Protein AF-A0AAF0U789-F1 (afdb_monomer)

Radius of gyration: 19.82 Å; Cα contacts (8 Å, |Δi|>4): 107; chains: 1; bounding box: 33×50×52 Å

Foldseek 3Di:
DPDPPPPDDQAEDWDACPPPCQLVVQVVCVVVPHDYYDEDDVQDDPDNHTHHPVSNVQVVADDPPCSDPCVNVPHDDPDPDPDDDDPPDDPVSVVVVVVVD

Mean predicted aligned error: 11.49 Å

Structure (mmCIF, N/CA/C/O backbone):
data_AF-A0AAF0U789-F1
#
_entry.id   AF-A0AAF0U789-F1
#
loop_
_atom_site.group_PDB
_atom_site.id
_atom_site.type_symbol
_atom_site.label_atom_id
_atom_site.label_alt_id
_atom_site.label_comp_id
_atom_site.label_asym_id
_atom_site.label_entity_id
_atom_site.label_seq_id
_atom_site.pdbx_PDB_ins_code
_atom_site.Cartn_x
_atom_site.Cartn_y
_atom_site.Cartn_z
_atom_site.occupancy
_atom_site.B_iso_or_equiv
_atom_site.auth_seq_id
_atom_site.auth_comp_id
_atom_site.auth_asym_id
_atom_site.auth_atom_id
_atom_site.pdbx_PDB_model_num
ATOM 1 N N . M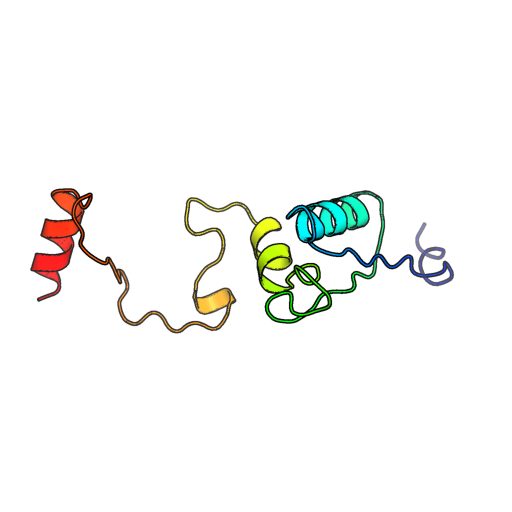ET A 1 1 ? -20.659 -26.018 -12.151 1.00 44.06 1 MET A N 1
ATOM 2 C CA . MET A 1 1 ? -19.981 -25.336 -13.274 1.00 44.06 1 MET A CA 1
ATOM 3 C C . MET A 1 1 ? -18.669 -24.799 -12.718 1.00 44.06 1 MET A C 1
ATOM 5 O O . MET A 1 1 ? -18.627 -23.662 -12.287 1.00 44.06 1 MET A O 1
ATOM 9 N N . GLU A 1 2 ? -17.658 -25.658 -12.557 1.00 50.97 2 GLU A N 1
ATOM 10 C CA . GLU A 1 2 ? -16.527 -25.364 -11.654 1.00 50.97 2 GLU A CA 1
ATOM 11 C C . GLU A 1 2 ? -15.236 -26.084 -12.090 1.00 50.97 2 GLU A C 1
ATOM 13 O O . GLU A 1 2 ? -14.584 -26.745 -11.294 1.00 50.97 2 GLU A O 1
ATOM 18 N N . VAL A 1 3 ? -14.894 -26.041 -13.388 1.00 51.72 3 VAL A N 1
ATOM 19 C CA . VAL A 1 3 ? -13.713 -26.777 -13.907 1.00 51.72 3 VAL A CA 1
ATOM 20 C C . VAL A 1 3 ? -12.847 -25.977 -14.904 1.00 51.72 3 VAL A C 1
ATOM 22 O O . VAL A 1 3 ? -11.901 -26.517 -15.458 1.00 51.72 3 VAL A O 1
ATOM 25 N N . THR A 1 4 ? -13.072 -24.679 -15.145 1.00 55.16 4 THR A N 1
ATOM 26 C CA . THR A 1 4 ? -12.322 -23.944 -16.201 1.00 55.16 4 THR A CA 1
ATOM 27 C C . THR A 1 4 ? -11.389 -22.823 -15.734 1.00 55.16 4 THR A C 1
ATOM 29 O O . THR A 1 4 ? -10.666 -22.270 -16.556 1.00 55.16 4 THR A O 1
ATOM 32 N N . THR A 1 5 ? -11.307 -22.500 -14.440 1.00 57.16 5 THR A N 1
ATOM 33 C CA . THR A 1 5 ? -10.456 -21.383 -13.964 1.00 57.16 5 THR A CA 1
ATOM 34 C C . THR A 1 5 ? -9.012 -21.771 -13.620 1.00 57.16 5 THR A C 1
ATOM 36 O O . THR A 1 5 ? -8.206 -20.883 -13.339 1.00 57.16 5 THR A O 1
ATOM 39 N N . GLN A 1 6 ? -8.658 -23.063 -13.650 1.00 57.75 6 GLN A N 1
ATOM 40 C CA . GLN A 1 6 ? -7.308 -23.552 -13.313 1.00 57.75 6 GLN A CA 1
ATOM 41 C C . GLN A 1 6 ? -6.355 -23.683 -14.518 1.00 57.75 6 GLN A C 1
ATOM 43 O O . GLN A 1 6 ? -5.173 -23.933 -14.319 1.00 57.75 6 GLN A O 1
ATOM 48 N N . LEU A 1 7 ? -6.844 -23.505 -15.753 1.00 63.75 7 LEU A N 1
ATOM 49 C CA . LEU A 1 7 ? -6.059 -23.674 -16.992 1.00 63.75 7 LEU A CA 1
ATOM 50 C C . LEU A 1 7 ? -5.831 -22.369 -17.775 1.00 63.75 7 LEU A C 1
ATOM 52 O O . LEU A 1 7 ? -5.148 -22.384 -18.797 1.00 63.75 7 LEU A O 1
ATOM 56 N N . LEU A 1 8 ? -6.397 -21.246 -17.326 1.00 69.88 8 LEU A N 1
ATOM 57 C CA . LEU A 1 8 ? -6.186 -19.943 -17.961 1.00 69.88 8 LEU A CA 1
ATOM 58 C C . LEU A 1 8 ? -4.893 -19.293 -17.440 1.00 69.88 8 LEU A C 1
ATOM 60 O O . LEU A 1 8 ? -4.596 -19.419 -16.248 1.00 69.88 8 LEU A O 1
ATOM 64 N N . PRO A 1 9 ? -4.135 -18.582 -18.296 1.00 79.38 9 PRO A N 1
ATOM 65 C CA . PRO A 1 9 ? -2.955 -17.847 -17.860 1.00 79.38 9 PRO A CA 1
ATOM 66 C C . PRO A 1 9 ? -3.335 -16.817 -16.792 1.00 79.38 9 PRO A C 1
ATOM 68 O O . PRO A 1 9 ? -4.355 -16.131 -16.896 1.00 79.38 9 PRO A O 1
ATOM 71 N N . ILE A 1 10 ? -2.509 -16.721 -15.752 1.00 84.94 10 ILE A N 1
ATOM 72 C CA . ILE A 1 10 ? -2.680 -15.726 -14.695 1.00 84.94 10 ILE A CA 1
ATOM 73 C C . ILE A 1 10 ? -2.306 -14.366 -15.280 1.00 84.94 10 ILE A C 1
ATOM 75 O O . ILE A 1 10 ? -1.175 -14.161 -15.714 1.00 84.94 10 ILE A O 1
ATOM 79 N N . LEU A 1 11 ? -3.261 -13.439 -15.289 1.00 88.50 11 LEU A N 1
ATOM 80 C CA . LEU A 1 11 ? -2.981 -12.046 -15.605 1.00 88.50 11 LEU A CA 1
ATOM 81 C C . LEU A 1 11 ? -2.329 -11.385 -14.385 1.00 88.50 11 LEU A C 1
ATOM 83 O O . LEU A 1 11 ? -2.891 -11.441 -13.284 1.00 88.50 11 LEU A O 1
ATOM 87 N N . ALA A 1 12 ? -1.167 -10.770 -14.612 1.00 90.38 12 ALA A N 1
ATOM 88 C CA . ALA A 1 12 ? -0.412 -10.001 -13.631 1.00 90.38 12 ALA A CA 1
ATOM 89 C C . ALA A 1 12 ? -0.322 -8.528 -14.051 1.00 90.38 12 ALA A C 1
ATOM 91 O O . ALA A 1 12 ? -0.291 -8.225 -15.247 1.00 90.38 12 ALA A O 1
ATOM 92 N N . VAL A 1 13 ? -0.280 -7.619 -13.077 1.00 91.44 13 VAL A N 1
ATOM 93 C CA . VAL A 1 13 ? -0.074 -6.181 -13.312 1.00 91.44 13 VAL A CA 1
ATOM 94 C C . VAL A 1 13 ? 1.053 -5.638 -12.446 1.00 91.44 13 VAL A C 1
ATOM 96 O O . VAL A 1 13 ? 1.219 -6.047 -11.298 1.00 91.44 13 VAL A O 1
ATOM 99 N N . HIS A 1 14 ? 1.778 -4.674 -13.009 1.00 93.50 14 HIS A N 1
ATOM 100 C CA . HIS A 1 14 ? 2.876 -3.953 -12.376 1.00 93.50 14 HIS A CA 1
ATOM 101 C C . HIS A 1 14 ? 2.733 -2.468 -12.709 1.00 93.50 14 HIS A C 1
ATOM 103 O O . HIS A 1 14 ? 2.699 -2.097 -13.885 1.00 93.50 14 HIS A O 1
ATOM 109 N N . PHE A 1 15 ? 2.640 -1.617 -11.688 1.00 93.06 15 PHE A N 1
ATOM 110 C CA . PHE A 1 15 ? 2.474 -0.173 -11.859 1.00 93.06 15 PHE A CA 1
ATOM 111 C C . PHE A 1 15 ? 3.547 0.608 -11.097 1.00 93.06 15 PHE A C 1
ATOM 113 O O . PHE A 1 15 ? 3.810 0.353 -9.922 1.00 93.06 15 PHE A O 1
ATOM 120 N N . HIS A 1 16 ? 4.119 1.608 -11.771 1.00 94.69 16 HIS A N 1
ATOM 121 C CA . HIS A 1 16 ? 5.004 2.603 -11.165 1.00 94.69 16 HIS A CA 1
ATOM 122 C C . HIS A 1 16 ? 4.211 3.778 -10.584 1.00 94.69 16 HIS A C 1
ATOM 124 O O . HIS A 1 16 ? 3.110 4.091 -11.046 1.00 94.69 16 HIS A O 1
ATOM 130 N N . ASN A 1 17 ? 4.784 4.441 -9.579 1.00 92.56 17 ASN A N 1
ATOM 131 C CA . ASN A 1 17 ? 4.092 5.444 -8.773 1.00 92.56 17 ASN A CA 1
ATOM 132 C C . ASN A 1 17 ? 4.403 6.904 -9.144 1.00 92.56 17 ASN A C 1
ATOM 134 O O . ASN A 1 17 ? 4.224 7.798 -8.323 1.00 92.56 17 ASN A O 1
ATOM 138 N N . ASP A 1 18 ? 4.842 7.177 -10.376 1.00 92.38 18 ASP A N 1
ATOM 139 C CA . ASP A 1 18 ? 5.232 8.521 -10.845 1.00 92.38 18 ASP A CA 1
ATOM 140 C C . ASP A 1 18 ? 4.182 9.615 -10.588 1.00 92.38 18 ASP A C 1
ATOM 142 O O . ASP A 1 18 ? 4.527 10.761 -10.312 1.00 92.38 18 ASP A O 1
ATOM 146 N N . LEU A 1 19 ? 2.899 9.256 -10.672 1.00 91.06 19 LEU A N 1
ATOM 147 C CA . LEU A 1 19 ? 1.766 10.163 -10.458 1.00 91.06 19 LEU A CA 1
ATOM 148 C C . LEU A 1 19 ? 1.027 9.910 -9.135 1.00 91.06 19 LEU A C 1
ATOM 150 O O . LEU A 1 19 ? -0.055 10.455 -8.934 1.00 91.06 19 LEU A O 1
ATOM 154 N N . GLY A 1 20 ? 1.560 9.059 -8.252 1.00 89.56 20 GLY A N 1
ATOM 155 C CA . GLY A 1 20 ? 0.871 8.665 -7.017 1.00 89.56 20 GLY A CA 1
ATOM 156 C C . GLY A 1 20 ? -0.339 7.745 -7.243 1.00 89.56 20 GLY A C 1
ATOM 157 O O . GLY A 1 20 ? -1.241 7.704 -6.412 1.00 89.56 20 GLY A O 1
ATOM 158 N N . LEU A 1 21 ? -0.408 7.056 -8.390 1.00 91.81 21 LEU A N 1
ATOM 159 C CA . LEU A 1 21 ? -1.564 6.248 -8.809 1.00 91.81 21 LEU A CA 1
ATOM 160 C C . LEU A 1 21 ? -1.293 4.737 -8.837 1.00 91.81 21 LEU A C 1
ATOM 162 O O . LEU A 1 21 ? -2.177 3.982 -9.242 1.00 91.81 21 LEU A O 1
ATOM 166 N N . ALA A 1 22 ? -0.106 4.272 -8.435 1.00 90.62 22 ALA A N 1
ATOM 167 C CA . ALA A 1 22 ? 0.257 2.859 -8.572 1.00 90.62 22 ALA A CA 1
ATOM 168 C C . ALA A 1 22 ? -0.718 1.944 -7.821 1.00 90.62 22 ALA A C 1
ATOM 170 O O . ALA A 1 22 ? -1.287 1.031 -8.414 1.00 90.62 22 ALA A O 1
ATOM 171 N N . THR A 1 23 ? -0.988 2.251 -6.552 1.00 89.25 23 THR A N 1
ATOM 172 C CA . THR A 1 23 ? -1.894 1.478 -5.694 1.00 89.25 23 THR A CA 1
ATOM 173 C C . THR A 1 23 ? -3.329 1.469 -6.240 1.00 89.25 23 THR A C 1
ATOM 175 O O . THR A 1 23 ? -3.971 0.422 -6.316 1.00 89.25 23 THR A O 1
ATOM 178 N N . ALA A 1 24 ? -3.829 2.614 -6.718 1.00 89.31 24 ALA A N 1
ATOM 179 C CA . ALA A 1 24 ? -5.164 2.709 -7.313 1.00 89.31 24 ALA A CA 1
ATOM 180 C C . ALA A 1 24 ? -5.292 1.891 -8.611 1.00 89.31 24 ALA A C 1
ATOM 182 O O . ALA A 1 24 ? -6.296 1.207 -8.815 1.00 89.31 24 ALA A O 1
ATOM 183 N N . ASN A 1 25 ? -4.269 1.924 -9.468 1.00 92.06 25 ASN A N 1
ATOM 184 C CA . ASN A 1 25 ? -4.243 1.157 -10.712 1.00 92.06 25 ASN A CA 1
ATOM 185 C C . ASN A 1 25 ? -4.150 -0.352 -10.447 1.00 92.06 25 ASN A C 1
ATOM 187 O O . ASN A 1 25 ? -4.839 -1.130 -11.108 1.00 92.06 25 ASN A O 1
ATOM 191 N N . THR A 1 26 ? -3.366 -0.766 -9.447 1.00 91.50 26 THR A N 1
ATOM 192 C CA . THR A 1 26 ? -3.289 -2.162 -8.995 1.00 91.50 26 THR A CA 1
ATOM 193 C C . THR A 1 26 ? -4.660 -2.675 -8.551 1.00 91.50 26 THR A C 1
ATOM 195 O O . THR A 1 26 ? -5.113 -3.719 -9.027 1.00 91.50 26 THR A O 1
ATOM 198 N N . LEU A 1 27 ? -5.376 -1.907 -7.722 1.00 89.50 27 LEU A N 1
ATOM 199 C CA . LEU A 1 27 ? -6.735 -2.245 -7.287 1.00 89.50 27 LEU A CA 1
ATOM 200 C C . LEU A 1 27 ? -7.730 -2.281 -8.449 1.00 89.50 27 LEU A C 1
ATOM 202 O O . LEU A 1 27 ? -8.553 -3.193 -8.522 1.00 89.50 27 LEU A O 1
ATOM 206 N N . ALA A 1 28 ? -7.646 -1.330 -9.382 1.00 90.75 28 ALA A N 1
ATOM 207 C CA . ALA A 1 28 ? -8.475 -1.337 -10.584 1.00 90.75 28 ALA A CA 1
ATOM 208 C C . ALA A 1 28 ? -8.236 -2.603 -11.424 1.00 90.7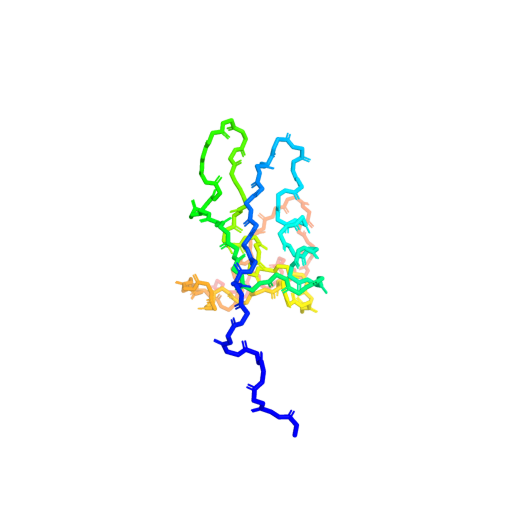5 28 ALA A C 1
ATOM 210 O O . ALA A 1 28 ? -9.198 -3.208 -11.893 1.00 90.75 28 ALA A O 1
ATOM 211 N N . GLY A 1 29 ? -6.977 -3.043 -11.540 1.00 89.56 29 GLY A N 1
ATOM 212 C CA . GLY A 1 29 ? -6.597 -4.316 -12.150 1.00 89.56 29 GLY A CA 1
ATOM 213 C C . GLY A 1 29 ? -7.285 -5.507 -11.482 1.00 89.56 29 GLY A C 1
ATOM 214 O O . GLY A 1 29 ? -7.916 -6.323 -12.156 1.00 89.56 29 GLY A O 1
ATOM 215 N N . ILE A 1 30 ? -7.224 -5.593 -10.151 1.00 89.56 30 ILE A N 1
ATOM 216 C CA . ILE A 1 30 ? -7.898 -6.658 -9.390 1.00 89.56 30 ILE A CA 1
ATOM 217 C C . ILE A 1 30 ? -9.410 -6.647 -9.663 1.00 89.56 30 ILE A C 1
ATOM 219 O O . ILE A 1 30 ? -9.993 -7.696 -9.939 1.00 89.56 30 ILE A O 1
ATOM 223 N N . CYS A 1 31 ? -10.042 -5.469 -9.660 1.00 89.12 31 CYS A N 1
ATOM 224 C CA . CYS A 1 31 ? -11.476 -5.316 -9.927 1.00 89.12 31 CYS A CA 1
ATOM 225 C C . CYS A 1 31 ? -11.902 -5.825 -11.315 1.00 89.12 31 CYS A C 1
ATOM 227 O O . CYS A 1 31 ? -13.046 -6.248 -11.473 1.00 89.12 31 CYS A O 1
ATOM 229 N N . VAL A 1 32 ? -11.008 -5.806 -12.310 1.00 91.44 32 VAL A N 1
ATOM 230 C CA . VAL A 1 32 ? -11.279 -6.317 -13.669 1.00 91.44 32 VAL A CA 1
ATOM 231 C C . VAL A 1 32 ? -10.824 -7.768 -13.880 1.00 91.44 32 VAL A C 1
ATOM 233 O O . VAL A 1 32 ? -10.930 -8.285 -14.990 1.00 91.44 32 VAL A O 1
ATOM 236 N N . GLY A 1 33 ? -10.362 -8.451 -12.826 1.00 88.50 33 GLY A N 1
ATOM 237 C CA . GLY A 1 33 ? -10.060 -9.886 -12.847 1.00 88.50 33 GLY A CA 1
ATOM 238 C C . GLY A 1 33 ? -8.575 -10.250 -12.896 1.00 88.50 33 GLY A C 1
ATOM 239 O O . GLY A 1 33 ? -8.246 -11.412 -13.143 1.00 88.50 33 GLY A O 1
ATOM 240 N N . VAL A 1 34 ? -7.670 -9.300 -12.646 1.00 91.25 34 VAL A N 1
ATOM 241 C CA . VAL A 1 34 ? -6.248 -9.595 -12.405 1.00 91.25 34 VAL A CA 1
ATOM 242 C C . VAL A 1 34 ? -6.110 -10.401 -11.114 1.00 91.25 34 VAL A C 1
ATOM 244 O O . VAL A 1 34 ? -6.737 -10.089 -10.102 1.00 91.25 34 VAL A O 1
ATOM 247 N N . ARG A 1 35 ? -5.280 -11.448 -11.141 1.00 89.56 35 ARG A N 1
ATOM 248 C CA . ARG A 1 35 ? -5.121 -12.385 -10.012 1.00 89.56 35 ARG A CA 1
ATOM 249 C C . ARG A 1 35 ? -3.727 -12.374 -9.393 1.00 89.56 35 ARG A C 1
ATOM 251 O O . ARG A 1 35 ? -3.537 -13.004 -8.357 1.00 89.56 35 ARG A O 1
ATOM 258 N N . GLN A 1 36 ? -2.784 -11.662 -10.002 1.00 90.50 36 GLN A N 1
ATOM 259 C CA . GLN A 1 36 ? -1.446 -11.433 -9.472 1.00 90.50 36 GLN A CA 1
ATOM 260 C C . GLN A 1 36 ? -1.100 -9.947 -9.572 1.00 90.50 36 GLN A C 1
ATOM 262 O O . GLN A 1 36 ? -1.380 -9.301 -10.579 1.00 90.50 36 GLN A O 1
ATOM 267 N N . VAL A 1 37 ? -0.493 -9.405 -8.523 1.00 91.75 37 VAL A N 1
ATOM 268 C CA . VAL A 1 37 ? -0.062 -8.009 -8.473 1.00 91.75 37 VAL A CA 1
ATOM 269 C C . VAL A 1 37 ? 1.385 -7.954 -8.022 1.00 91.75 37 VAL A C 1
ATOM 271 O O . VAL A 1 37 ? 1.748 -8.608 -7.044 1.00 91.75 37 VAL A O 1
ATOM 274 N N . ASP A 1 38 ? 2.193 -7.182 -8.735 1.00 91.50 38 ASP A N 1
ATOM 275 C CA . ASP A 1 38 ? 3.587 -6.967 -8.381 1.00 91.50 38 ASP A CA 1
ATOM 276 C C . ASP A 1 38 ? 3.681 -5.692 -7.534 1.00 91.50 38 ASP A C 1
ATOM 278 O O . ASP A 1 38 ? 3.303 -4.595 -7.955 1.00 91.50 38 ASP A O 1
ATOM 282 N N . VAL A 1 39 ? 4.141 -5.861 -6.297 1.00 91.38 39 VAL A N 1
ATOM 283 C CA . VAL A 1 39 ? 4.251 -4.812 -5.275 1.00 91.38 39 VAL A CA 1
ATOM 284 C C . VAL A 1 39 ? 5.602 -4.916 -4.581 1.00 91.38 39 VAL A C 1
ATOM 286 O O . VAL A 1 39 ? 6.245 -5.968 -4.599 1.00 91.38 39 VAL A O 1
ATOM 289 N N . THR A 1 40 ? 6.037 -3.835 -3.938 1.00 89.75 40 THR A N 1
ATOM 290 C CA . THR A 1 40 ? 7.279 -3.817 -3.156 1.00 89.75 40 THR A CA 1
ATOM 291 C C . THR A 1 40 ? 7.030 -3.348 -1.727 1.00 89.75 40 THR A C 1
ATOM 293 O O . THR A 1 40 ? 6.099 -2.586 -1.452 1.00 89.75 40 THR A O 1
ATOM 296 N N . ILE A 1 41 ? 7.872 -3.816 -0.800 1.00 87.62 41 ILE A N 1
ATOM 297 C CA . ILE A 1 41 ? 7.851 -3.376 0.602 1.00 87.62 41 ILE A CA 1
ATOM 298 C C . ILE A 1 41 ? 8.174 -1.880 0.636 1.00 87.62 41 ILE A C 1
ATOM 300 O O . ILE A 1 41 ? 9.160 -1.448 0.033 1.00 87.62 41 ILE A O 1
ATOM 304 N N . ASN A 1 42 ? 7.345 -1.093 1.318 1.00 84.94 42 ASN A N 1
ATOM 305 C CA . ASN A 1 42 ? 7.392 0.371 1.353 1.00 84.94 42 ASN A CA 1
ATOM 306 C C . ASN A 1 42 ? 7.325 1.051 -0.032 1.00 84.94 42 ASN A C 1
ATOM 308 O O . ASN A 1 42 ? 7.720 2.209 -0.163 1.00 84.94 42 ASN A O 1
ATOM 312 N N . GLY A 1 43 ? 6.888 0.347 -1.084 1.00 85.38 43 GLY A N 1
ATOM 313 C CA . GLY A 1 43 ? 6.806 0.900 -2.440 1.00 85.38 43 GLY A CA 1
ATOM 314 C C . GLY A 1 43 ? 8.160 1.221 -3.089 1.00 85.38 43 GLY A C 1
ATOM 315 O O . GLY A 1 43 ? 8.200 1.962 -4.070 1.00 85.38 43 GLY A O 1
ATOM 316 N N . ILE A 1 44 ? 9.282 0.680 -2.591 1.00 89.88 44 ILE A N 1
ATOM 317 C CA . ILE A 1 44 ? 10.613 0.954 -3.161 1.00 89.88 44 ILE A CA 1
ATOM 318 C C . ILE A 1 44 ? 10.722 0.504 -4.627 1.00 89.88 44 ILE A C 1
ATOM 320 O O . ILE A 1 44 ? 10.143 -0.507 -5.033 1.00 89.88 44 ILE A O 1
ATOM 324 N N . GLY A 1 45 ? 11.492 1.234 -5.431 1.00 88.44 45 GLY A N 1
ATOM 325 C CA . GLY A 1 45 ? 11.697 0.924 -6.843 1.00 88.44 45 GLY A CA 1
ATOM 326 C C . GLY A 1 45 ? 12.268 2.103 -7.622 1.00 88.44 45 GLY A C 1
ATOM 327 O O . GLY A 1 45 ? 12.707 3.091 -7.040 1.00 88.44 45 GLY A O 1
ATOM 328 N N . GLU A 1 46 ? 12.242 1.997 -8.948 1.00 80.62 46 GLU A N 1
AT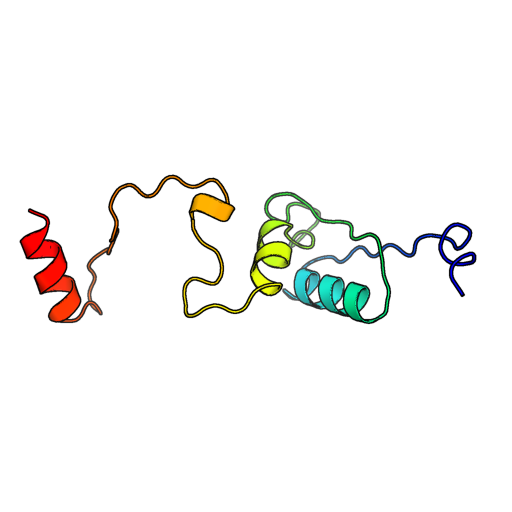OM 329 C CA . GLU A 1 46 ? 12.687 3.067 -9.843 1.00 80.62 46 GLU A CA 1
ATOM 330 C C . GLU A 1 46 ? 11.845 4.347 -9.682 1.00 80.62 46 GLU A C 1
ATOM 332 O O . GLU A 1 46 ? 10.615 4.294 -9.599 1.00 80.62 46 GLU A O 1
ATOM 337 N N . ARG A 1 47 ? 12.510 5.511 -9.718 1.00 91.69 47 ARG A N 1
ATOM 338 C CA . ARG A 1 47 ? 11.908 6.858 -9.608 1.00 91.69 47 ARG A CA 1
ATOM 339 C C . ARG A 1 47 ? 11.061 7.037 -8.338 1.00 91.69 47 ARG A C 1
ATOM 341 O O . ARG A 1 47 ? 11.596 6.964 -7.239 1.00 91.69 47 ARG A O 1
ATOM 348 N N . ALA A 1 48 ? 9.763 7.314 -8.487 1.00 83.88 48 ALA A N 1
ATOM 349 C CA . ALA A 1 48 ? 8.816 7.483 -7.385 1.00 83.88 48 ALA A CA 1
ATOM 350 C C . ALA A 1 48 ? 8.381 6.147 -6.749 1.00 83.88 48 ALA A C 1
ATOM 352 O O . ALA A 1 48 ? 7.557 6.148 -5.838 1.00 83.88 48 ALA A O 1
ATOM 353 N N . GLY A 1 49 ? 8.923 5.019 -7.226 1.00 90.50 49 GLY A N 1
ATOM 354 C CA . GLY A 1 49 ? 8.677 3.693 -6.677 1.00 90.50 49 GLY A CA 1
ATOM 355 C C . GLY A 1 49 ? 7.609 2.893 -7.425 1.00 90.50 49 GLY A C 1
ATOM 356 O O . GLY A 1 49 ? 7.209 3.224 -8.547 1.00 90.50 49 GLY A O 1
ATOM 357 N N . ASN A 1 50 ? 7.166 1.813 -6.790 1.00 90.50 50 ASN A N 1
ATOM 358 C CA . ASN A 1 50 ? 6.108 0.915 -7.258 1.00 90.50 50 ASN A CA 1
ATOM 359 C C . ASN A 1 50 ? 4.873 1.025 -6.348 1.00 90.50 50 ASN A C 1
ATOM 361 O O . ASN A 1 50 ? 4.869 1.785 -5.380 1.00 90.50 50 ASN A O 1
ATOM 365 N N . ALA A 1 51 ? 3.825 0.253 -6.639 1.00 82.06 51 ALA A N 1
ATOM 366 C CA . ALA A 1 51 ? 2.713 0.075 -5.708 1.00 82.06 51 ALA A CA 1
ATOM 367 C C . ALA A 1 51 ? 3.219 -0.482 -4.361 1.00 82.06 51 ALA A C 1
ATOM 369 O O . ALA A 1 51 ? 3.897 -1.515 -4.318 1.00 82.06 51 ALA A O 1
ATOM 370 N N . SER A 1 52 ? 2.893 0.214 -3.268 1.00 80.38 52 SER A N 1
ATOM 371 C CA . SER A 1 52 ? 3.225 -0.215 -1.906 1.00 80.38 52 SER A CA 1
ATOM 372 C C . SER A 1 52 ? 2.288 -1.339 -1.471 1.00 80.38 52 SER A C 1
ATOM 374 O O . SER A 1 52 ? 1.065 -1.233 -1.589 1.00 80.38 52 SER A O 1
ATOM 376 N N . LEU A 1 53 ? 2.872 -2.415 -0.938 1.00 74.50 53 LEU A N 1
ATOM 377 C CA . LEU A 1 53 ? 2.119 -3.528 -0.354 1.00 74.50 53 LEU A CA 1
ATOM 378 C C . LEU A 1 53 ? 1.235 -3.054 0.814 1.00 74.50 53 LEU A C 1
ATOM 380 O O . LEU A 1 53 ? 0.103 -3.506 0.978 1.00 74.50 53 LEU A O 1
ATOM 384 N N . GLU A 1 54 ? 1.764 -2.140 1.621 1.00 72.88 54 GLU A N 1
ATOM 385 C CA . GLU A 1 54 ? 1.117 -1.586 2.805 1.00 72.88 54 GLU A CA 1
ATOM 386 C C . GLU A 1 54 ? -0.099 -0.730 2.422 1.00 72.88 54 GLU A C 1
ATOM 388 O O . GLU A 1 54 ? -1.181 -0.898 2.985 1.00 72.88 54 GLU A O 1
ATOM 393 N N . GLU A 1 55 ? 0.044 0.136 1.415 1.00 65.00 55 GLU A N 1
ATOM 394 C CA . GLU A 1 55 ? -1.054 0.964 0.907 1.00 65.00 55 GLU A CA 1
ATOM 395 C C . GLU A 1 55 ? -2.157 0.133 0.231 1.00 65.00 55 GLU A C 1
ATOM 397 O O . GLU A 1 55 ? -3.345 0.401 0.437 1.00 65.00 55 GLU A O 1
ATOM 402 N N . ASP A 1 56 ? -1.788 -0.896 -0.542 1.00 63.47 56 ASP A N 1
ATOM 403 C CA . ASP A 1 56 ? -2.746 -1.800 -1.196 1.00 63.47 56 ASP A CA 1
ATOM 404 C C . ASP A 1 56 ? -3.564 -2.603 -0.168 1.00 63.47 56 ASP A C 1
ATOM 406 O O . ASP A 1 56 ? -4.769 -2.804 -0.339 1.00 63.47 56 ASP A O 1
ATOM 410 N N . GLY A 1 57 ? -2.937 -3.013 0.942 1.00 60.44 57 GLY A N 1
ATOM 411 C CA . GLY A 1 57 ? -3.610 -3.667 2.066 1.00 60.44 57 GLY A CA 1
ATOM 412 C C . GLY A 1 57 ? -4.594 -2.750 2.798 1.00 60.44 57 GLY A C 1
ATOM 413 O O . GLY A 1 57 ? -5.704 -3.174 3.126 1.00 60.44 57 GLY A O 1
ATOM 414 N N . ILE A 1 58 ? -4.223 -1.482 3.006 1.00 63.81 58 ILE A N 1
ATOM 415 C CA . ILE A 1 58 ? -5.051 -0.491 3.713 1.00 63.81 58 ILE A CA 1
ATOM 416 C C . ILE A 1 58 ? -6.312 -0.134 2.915 1.00 63.81 58 ILE A C 1
ATOM 418 O O . ILE A 1 58 ? -7.401 -0.052 3.482 1.00 63.81 58 ILE A O 1
ATOM 422 N N . LEU A 1 59 ? -6.209 0.040 1.595 1.00 63.00 59 LEU A N 1
ATOM 423 C CA . LEU A 1 59 ? -7.346 0.450 0.759 1.00 63.00 59 LEU A CA 1
ATOM 424 C C . LEU A 1 59 ? -8.446 -0.621 0.612 1.00 63.00 59 LEU A C 1
ATOM 426 O O . LEU A 1 59 ? -9.558 -0.302 0.177 1.00 63.00 59 LEU A O 1
ATOM 430 N N . LYS A 1 60 ? -8.175 -1.875 0.992 1.00 64.94 60 LYS A N 1
ATOM 431 C CA . LYS A 1 60 ? -9.122 -2.998 0.894 1.00 64.94 60 LYS A CA 1
ATOM 432 C C . LYS A 1 60 ? -10.178 -3.037 2.016 1.00 64.94 60 LYS A C 1
ATOM 434 O O . LYS A 1 60 ? -11.169 -3.746 1.847 1.00 64.94 60 LYS A O 1
ATOM 439 N N . ASN A 1 61 ? -10.041 -2.281 3.117 1.00 60.50 61 ASN A N 1
ATOM 440 C CA . ASN A 1 61 ? -10.997 -2.288 4.243 1.00 60.50 61 ASN A CA 1
ATOM 441 C C . ASN A 1 61 ? -11.340 -0.866 4.753 1.00 60.50 61 ASN A C 1
ATOM 443 O O . ASN A 1 61 ? -10.472 -0.009 4.861 1.00 60.50 61 ASN A O 1
ATOM 447 N N . LYS A 1 62 ? -12.623 -0.586 5.043 1.00 50.59 62 LYS A N 1
ATOM 448 C CA . LYS A 1 62 ? -13.171 0.773 5.273 1.00 50.59 62 LYS A CA 1
ATOM 449 C C . LYS A 1 62 ? -13.818 0.960 6.659 1.00 50.59 62 LYS A C 1
ATOM 451 O O . LYS A 1 62 ? -14.999 1.290 6.743 1.00 50.59 62 LYS A O 1
ATOM 456 N N . GLY A 1 63 ? -13.063 0.776 7.744 1.00 49.28 63 GLY A N 1
ATOM 457 C CA . GLY A 1 63 ? -13.487 1.137 9.110 1.00 49.28 63 GLY A CA 1
ATOM 458 C C . GLY A 1 63 ? -12.916 2.491 9.560 1.00 49.28 63 GLY A C 1
ATOM 459 O O . GLY A 1 63 ? -11.715 2.683 9.503 1.00 49.28 63 GLY A O 1
ATOM 460 N N . THR A 1 64 ? -13.776 3.435 9.956 1.00 47.16 64 THR A N 1
ATOM 461 C CA . THR A 1 64 ? -13.538 4.782 10.551 1.00 47.16 64 THR A CA 1
ATOM 462 C C . THR A 1 64 ? -12.098 5.181 10.921 1.00 47.16 64 THR A C 1
ATOM 464 O O . THR A 1 64 ? -11.590 4.589 11.857 1.00 47.16 64 THR A O 1
ATOM 467 N N . TYR A 1 65 ? -11.543 6.246 10.295 1.00 52.78 65 TYR A N 1
ATOM 468 C CA . TYR A 1 65 ? -10.272 7.010 10.519 1.00 52.78 65 TYR A CA 1
ATOM 469 C C . TYR A 1 65 ? -8.964 6.259 10.900 1.00 52.78 65 TYR A C 1
ATOM 471 O O . TYR A 1 65 ? -7.883 6.808 10.707 1.00 52.78 65 TYR A O 1
ATOM 479 N N . GLU A 1 66 ? -9.046 5.013 11.352 1.00 60.59 66 GLU A N 1
ATOM 480 C CA . GLU A 1 66 ? -8.034 3.983 11.550 1.00 60.59 66 GLU A CA 1
ATOM 481 C C . GLU A 1 66 ? -8.509 2.762 10.734 1.00 60.59 66 GLU A C 1
ATOM 483 O O . GLU A 1 66 ? -9.173 1.859 11.239 1.00 60.59 66 GLU A O 1
ATOM 488 N N . PHE A 1 67 ? -8.222 2.770 9.427 1.00 61.50 67 PHE A N 1
ATOM 489 C CA . PHE A 1 67 ? -8.700 1.764 8.461 1.00 61.50 67 PHE A CA 1
ATOM 490 C C . PHE A 1 67 ? -8.220 0.334 8.750 1.00 61.50 67 PHE A C 1
ATOM 492 O O . PHE A 1 67 ? -8.841 -0.638 8.318 1.00 61.50 67 PHE A O 1
ATOM 499 N N . VAL A 1 68 ? -7.113 0.212 9.481 1.00 68.19 68 VAL A N 1
ATOM 500 C CA . VAL A 1 68 ? -6.436 -1.035 9.819 1.00 68.19 68 VAL A CA 1
ATOM 501 C C . VAL A 1 68 ? -5.996 -0.941 11.276 1.00 68.19 68 VAL A C 1
ATOM 503 O O . VAL A 1 68 ? -5.417 0.072 11.673 1.00 68.19 68 VAL A O 1
ATOM 506 N N . SER A 1 69 ? -6.267 -1.975 12.079 1.00 72.50 69 SER A N 1
ATOM 507 C CA . SER A 1 69 ? -5.764 -1.997 13.453 1.00 72.50 69 SER A CA 1
ATOM 508 C C . SER A 1 69 ? -4.240 -2.105 13.438 1.00 72.50 69 SER A C 1
ATOM 510 O O . SER A 1 69 ? -3.665 -2.825 12.621 1.00 72.50 69 SER A O 1
ATOM 512 N N . ALA A 1 70 ? -3.570 -1.392 14.340 1.00 72.12 70 ALA A N 1
ATOM 513 C CA . ALA A 1 70 ? -2.114 -1.429 14.458 1.00 72.12 70 ALA A CA 1
ATOM 514 C C . ALA A 1 70 ? -1.601 -2.878 14.606 1.00 72.12 70 ALA A C 1
ATOM 516 O O . ALA A 1 70 ? -0.617 -3.273 13.989 1.00 72.12 70 ALA A O 1
ATOM 517 N N . GLU A 1 71 ? -2.343 -3.711 15.328 1.00 79.06 71 GLU A N 1
ATOM 518 C CA . GLU A 1 71 ? -2.044 -5.127 15.524 1.00 79.06 71 GLU A CA 1
ATOM 519 C C . GLU A 1 71 ? -2.119 -5.930 14.219 1.00 79.06 71 GLU A C 1
ATOM 521 O O . GLU A 1 71 ? -1.327 -6.850 14.024 1.00 79.06 71 GLU A O 1
ATOM 526 N N . TYR A 1 72 ? -3.032 -5.578 13.304 1.00 74.69 72 TYR A N 1
ATOM 527 C CA . TYR A 1 72 ? -3.174 -6.254 12.010 1.00 74.69 72 TYR A CA 1
ATOM 528 C C . TYR A 1 72 ? -1.934 -6.064 11.1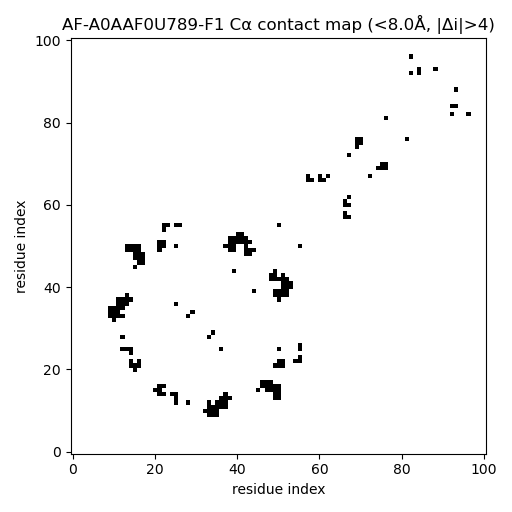26 1.00 74.69 72 TYR A C 1
ATOM 530 O O . TYR A 1 72 ? -1.566 -6.964 10.377 1.00 74.69 72 TYR A O 1
ATOM 538 N N . VAL A 1 73 ? -1.258 -4.918 11.249 1.00 74.69 73 VAL A N 1
ATOM 539 C CA . VAL A 1 73 ? 0.014 -4.612 10.567 1.00 74.69 73 VAL A CA 1
ATOM 540 C C . VAL A 1 73 ? 1.249 -4.919 11.427 1.00 74.69 73 VAL A C 1
ATOM 542 O O . VAL A 1 73 ? 2.362 -4.551 11.063 1.00 74.69 73 VAL A O 1
ATOM 545 N N . GLY A 1 74 ? 1.081 -5.622 12.553 1.0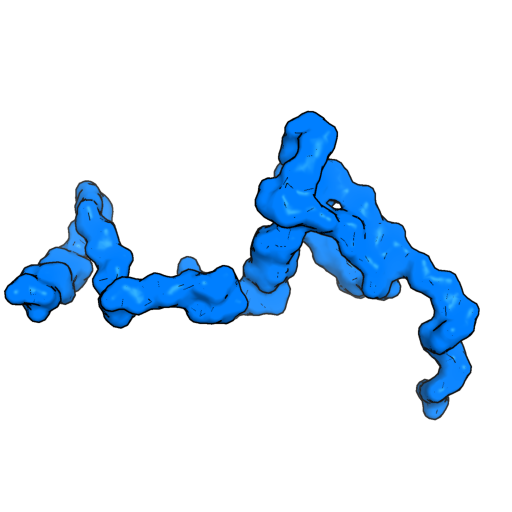0 75.88 74 GLY A N 1
ATOM 546 C CA . GLY A 1 74 ? 2.185 -6.095 13.397 1.00 75.88 74 GLY A CA 1
ATOM 547 C C . GLY A 1 74 ? 2.748 -5.068 14.386 1.00 75.88 74 GLY A C 1
ATOM 548 O O . GLY A 1 74 ? 3.805 -5.304 14.970 1.00 75.88 74 GLY A O 1
ATOM 549 N N . PHE A 1 75 ? 2.064 -3.944 14.606 1.00 75.38 75 PHE A N 1
ATOM 550 C CA . PHE A 1 75 ? 2.436 -2.965 15.626 1.00 75.38 75 PHE A CA 1
ATOM 551 C C . PHE A 1 75 ? 1.843 -3.337 16.989 1.00 75.38 75 PHE A C 1
ATOM 553 O O . PHE A 1 75 ? 0.676 -3.707 17.107 1.00 75.38 75 PHE A O 1
ATOM 560 N N . ILE A 1 76 ? 2.649 -3.184 18.040 1.00 73.12 76 ILE A N 1
ATOM 561 C CA . ILE A 1 76 ? 2.209 -3.329 19.431 1.00 73.12 76 ILE A CA 1
ATOM 562 C C . ILE A 1 76 ? 1.712 -1.961 19.911 1.00 73.12 76 ILE A C 1
ATOM 564 O O . ILE A 1 76 ? 2.489 -1.003 19.935 1.00 73.12 76 ILE A O 1
ATOM 568 N N . ARG A 1 77 ? 0.437 -1.851 20.309 1.00 64.25 77 ARG A N 1
ATOM 569 C CA . ARG A 1 77 ? -0.071 -0.634 20.966 1.00 64.25 77 ARG A CA 1
ATOM 570 C C . ARG A 1 77 ? 0.560 -0.508 22.355 1.00 64.25 77 ARG A C 1
ATOM 572 O O . ARG A 1 77 ? 0.491 -1.434 23.156 1.00 64.25 77 ARG A O 1
ATOM 579 N N . GLY A 1 78 ? 1.186 0.637 22.632 1.00 64.75 78 GLY A N 1
ATOM 580 C CA . GLY A 1 78 ? 1.792 0.925 23.938 1.00 64.75 78 GLY A CA 1
ATOM 581 C C . GLY A 1 78 ? 0.756 1.201 25.037 1.00 64.75 78 GLY A C 1
ATOM 582 O O . GLY A 1 78 ? 0.869 0.661 26.132 1.00 64.75 78 GLY A O 1
ATOM 583 N N . SER A 1 79 ? -0.271 2.002 24.738 1.00 58.81 79 SER A N 1
ATOM 584 C CA . SER A 1 79 ? -1.454 2.248 25.579 1.00 58.81 79 SER A CA 1
ATOM 585 C C . SER A 1 79 ? -2.720 2.208 24.711 1.00 58.81 79 SER A C 1
ATOM 587 O O . SER A 1 79 ? -2.638 2.419 23.496 1.00 58.81 79 SER A O 1
ATOM 589 N N . GLU A 1 80 ? -3.898 1.940 25.298 1.00 55.84 80 GLU A N 1
ATOM 590 C CA . GLU A 1 80 ? -5.177 1.907 24.554 1.00 55.84 80 GLU A CA 1
ATOM 591 C C . GLU A 1 80 ? -5.420 3.207 23.757 1.00 55.84 80 GLU A C 1
ATOM 593 O O . GLU A 1 80 ? -6.048 3.186 22.693 1.00 55.84 80 GLU A O 1
ATOM 598 N N . HIS A 1 81 ? -4.840 4.328 24.206 1.00 56.56 81 HIS A N 1
ATOM 599 C CA . HIS A 1 81 ? -4.945 5.643 23.586 1.00 56.56 81 HIS A CA 1
ATOM 600 C C . HIS A 1 81 ? -3.580 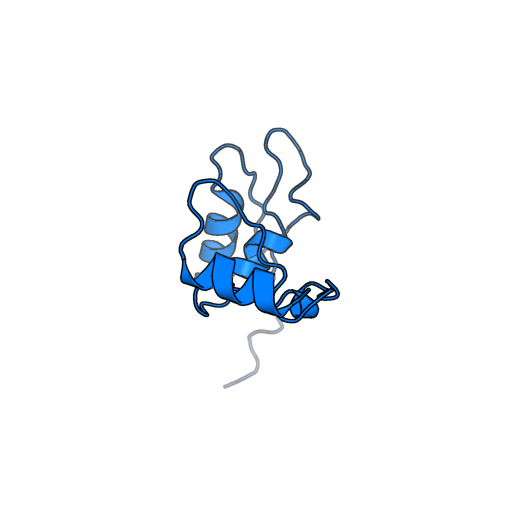6.364 23.520 1.00 56.56 81 HIS A C 1
ATOM 602 O O . HIS A 1 81 ? -3.311 7.278 24.297 1.00 56.56 81 HIS A O 1
ATOM 608 N N . ASP A 1 82 ? -2.709 6.023 22.557 1.00 61.09 82 ASP A N 1
ATOM 609 C CA . ASP A 1 82 ? -1.494 6.817 22.266 1.00 61.09 82 ASP A CA 1
ATOM 610 C C . ASP A 1 82 ? -1.849 8.146 21.564 1.00 61.09 82 ASP A C 1
ATOM 612 O O . ASP A 1 82 ? -1.555 8.397 20.394 1.00 61.09 82 ASP A O 1
ATOM 616 N N . ILE A 1 83 ? -2.579 9.006 22.277 1.00 67.25 83 ILE A N 1
ATOM 617 C CA . ILE A 1 83 ? -3.005 10.315 21.794 1.00 67.25 83 ILE A CA 1
ATOM 618 C C . ILE A 1 83 ? -1.845 11.291 21.990 1.00 67.25 83 ILE A C 1
ATOM 620 O O . ILE A 1 83 ? -1.531 11.706 23.111 1.00 67.25 83 ILE A O 1
ATOM 624 N N . ARG A 1 84 ? -1.234 11.716 20.879 1.00 70.69 84 ARG A N 1
ATOM 625 C CA . ARG A 1 84 ? -0.270 12.822 20.875 1.00 70.69 84 ARG A CA 1
ATOM 626 C C . ARG A 1 84 ? -1.007 14.156 20.947 1.00 70.69 84 ARG A C 1
ATOM 628 O O . ARG A 1 84 ? -1.769 14.509 20.048 1.00 70.69 84 ARG A O 1
ATOM 635 N N . LEU A 1 85 ? -0.774 14.906 22.021 1.00 79.31 85 LEU A N 1
ATOM 636 C CA . LEU A 1 85 ? -1.323 16.251 22.173 1.00 79.31 85 LEU A CA 1
ATOM 637 C C . LEU A 1 85 ? -0.536 17.265 21.330 1.00 79.31 85 LEU A C 1
ATOM 639 O O . LEU A 1 85 ? 0.693 17.273 21.328 1.00 79.31 85 LEU A O 1
ATOM 643 N N . GLY A 1 86 ? -1.255 18.152 20.648 1.00 82.38 86 GLY A N 1
ATOM 644 C CA . GLY A 1 86 ? -0.707 19.246 19.852 1.00 82.38 86 GLY A CA 1
ATOM 645 C C . GLY A 1 86 ? -1.653 20.446 19.801 1.00 82.38 86 GLY A C 1
ATOM 646 O O . GLY A 1 86 ? -2.690 20.471 20.461 1.00 82.38 86 GLY A O 1
ATOM 647 N N . LYS A 1 87 ? -1.318 21.457 18.987 1.00 84.00 87 LYS A N 1
ATOM 648 C CA . LYS A 1 87 ? -2.066 22.731 18.902 1.00 84.00 87 LYS A CA 1
ATOM 649 C C . LYS A 1 87 ? -3.566 22.561 18.609 1.00 84.00 87 LYS A C 1
ATOM 651 O O . LYS A 1 87 ? -4.364 23.380 19.048 1.00 84.00 87 LYS A O 1
ATOM 656 N N . LEU A 1 88 ? -3.938 21.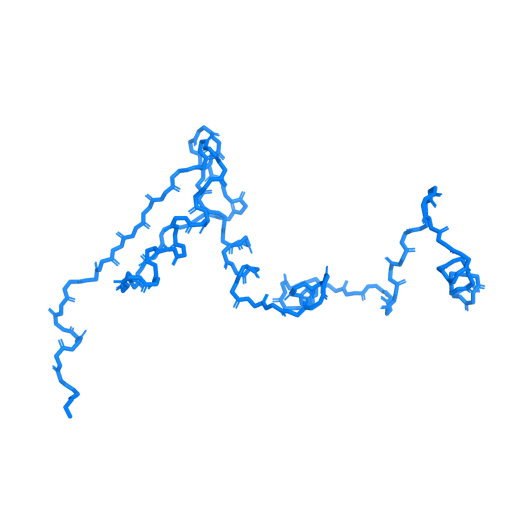524 17.857 1.00 83.44 88 LEU A N 1
ATOM 657 C CA . LEU A 1 88 ? -5.322 21.243 17.461 1.00 83.44 88 LEU A CA 1
ATOM 658 C C . LEU A 1 88 ? -6.044 20.268 18.408 1.00 83.44 88 LEU A C 1
ATOM 660 O O . LEU A 1 88 ? -7.195 19.915 18.159 1.00 83.44 88 LEU A O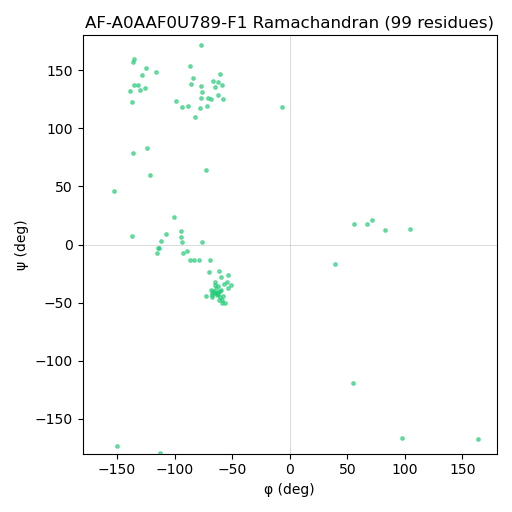 1
ATOM 664 N N . SER A 1 89 ? -5.401 19.816 19.487 1.00 83.88 89 SER A N 1
ATOM 665 C CA . SER A 1 89 ? -6.022 18.886 20.429 1.00 83.88 89 SER A CA 1
ATOM 666 C C . SER A 1 89 ? -7.111 19.580 21.249 1.00 83.88 89 SER A C 1
ATOM 668 O O . SER A 1 89 ? -6.888 20.610 21.883 1.00 83.88 89 SER A O 1
ATOM 670 N N . GLY A 1 90 ? -8.315 19.005 21.240 1.00 85.69 90 GLY A N 1
ATOM 671 C CA . GLY A 1 90 ? -9.462 19.526 21.981 1.00 85.69 90 GLY A CA 1
ATOM 672 C C . GLY A 1 90 ? -9.421 19.214 23.482 1.00 85.69 90 GLY A C 1
ATOM 673 O O . GLY A 1 90 ? -8.630 18.403 23.962 1.00 85.69 90 GLY A O 1
ATOM 674 N N . ARG A 1 91 ? -10.357 19.812 24.233 1.00 84.44 91 ARG A N 1
ATOM 675 C CA . ARG A 1 91 ? -10.476 19.635 25.696 1.00 84.44 91 ARG A CA 1
ATOM 676 C C . ARG A 1 91 ? -10.655 18.173 26.121 1.00 84.44 91 ARG A C 1
ATOM 678 O O . ARG A 1 91 ? -10.163 17.788 27.174 1.00 84.44 91 ARG A O 1
ATOM 685 N N . TYR A 1 92 ? -11.346 17.366 25.314 1.00 76.88 92 TYR A N 1
ATOM 686 C CA . TYR A 1 92 ? -11.575 15.947 25.604 1.00 76.88 92 TYR A CA 1
ATOM 687 C C . TYR A 1 92 ? -10.281 15.122 25.533 1.00 76.88 92 TYR A C 1
ATOM 689 O O . TYR A 1 92 ? -10.000 14.358 26.450 1.00 76.88 92 TYR A O 1
ATOM 697 N N . ALA A 1 93 ? -9.448 15.356 24.511 1.00 78.19 93 ALA A N 1
ATOM 698 C CA . ALA A 1 93 ? -8.138 14.716 24.380 1.00 78.19 93 ALA A CA 1
ATOM 699 C C . ALA A 1 93 ? -7.203 15.098 25.540 1.00 78.19 93 ALA A C 1
ATOM 701 O O . ALA A 1 93 ? -6.531 14.238 26.102 1.00 78.19 93 ALA A O 1
ATOM 702 N N . LEU A 1 94 ? -7.215 16.374 25.949 1.00 80.56 94 LEU A N 1
ATOM 703 C CA . LEU A 1 94 ? -6.452 16.835 27.111 1.00 80.56 94 LEU A CA 1
ATOM 704 C C . LEU A 1 94 ? -6.931 16.173 28.414 1.00 80.56 94 LEU A C 1
ATOM 706 O O . LEU A 1 94 ? -6.105 15.733 29.207 1.00 80.56 94 LEU A O 1
ATOM 710 N N . LYS A 1 95 ? -8.253 16.065 28.619 1.00 82.12 95 LYS A N 1
ATOM 711 C CA . LYS A 1 95 ? -8.838 15.399 29.792 1.00 82.12 95 LYS A CA 1
ATOM 712 C C . LYS A 1 95 ? -8.422 13.931 29.871 1.00 82.12 95 LYS A C 1
ATOM 714 O O . LYS A 1 95 ? -8.046 13.489 30.946 1.00 82.12 95 LYS A O 1
ATOM 719 N N . ILE A 1 96 ? -8.478 13.196 28.758 1.00 76.38 96 ILE A N 1
ATOM 720 C CA . ILE A 1 96 ? -8.049 11.790 28.715 1.00 76.38 96 ILE A CA 1
ATOM 721 C C . ILE A 1 96 ? -6.565 11.678 29.067 1.00 76.38 96 ILE A C 1
ATOM 723 O O . ILE A 1 96 ? -6.222 10.912 29.957 1.00 76.38 96 ILE A O 1
ATOM 727 N N . LYS A 1 97 ? -5.699 12.504 28.464 1.00 79.56 97 LYS A N 1
ATOM 728 C CA . LYS A 1 97 ? -4.256 12.462 28.747 1.00 79.56 97 LYS A CA 1
ATOM 729 C C . LYS A 1 97 ? -3.915 12.788 30.203 1.00 79.56 97 LYS A C 1
ATOM 731 O O . LYS A 1 97 ? -2.995 12.202 30.751 1.00 79.56 97 LYS A O 1
ATOM 736 N N . MET A 1 98 ? -4.647 13.708 30.832 1.00 79.44 98 MET A N 1
ATOM 737 C CA . MET A 1 98 ? -4.467 14.033 32.253 1.00 79.44 98 MET A CA 1
ATOM 738 C C . MET A 1 98 ? -4.926 12.916 33.198 1.00 79.44 98 MET A C 1
ATOM 740 O O . MET A 1 98 ? -4.475 12.892 34.334 1.00 79.44 98 MET A O 1
ATOM 744 N N . LEU A 1 99 ? -5.829 12.035 32.757 1.00 76.94 99 LEU A N 1
ATOM 745 C CA . LEU A 1 99 ? -6.2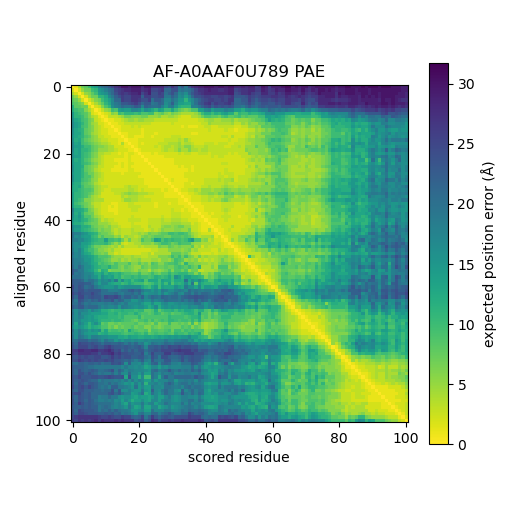93 10.878 33.530 1.00 76.94 99 LEU A CA 1
ATOM 746 C C . LEU A 1 99 ? -5.391 9.642 33.349 1.00 76.94 99 LEU A C 1
ATOM 748 O O . LEU A 1 99 ? -5.534 8.691 34.109 1.00 76.94 99 LEU A O 1
ATOM 752 N N . GLU A 1 100 ? -4.501 9.645 32.348 1.00 69.50 100 GLU A N 1
ATOM 753 C CA . GLU A 1 100 ? -3.488 8.598 32.125 1.00 69.50 100 GLU A CA 1
ATOM 754 C C . GLU A 1 100 ? -2.215 8.775 32.982 1.00 69.50 100 GLU A C 1
ATOM 756 O O . GLU A 1 100 ? -1.401 7.852 33.026 1.00 69.50 100 GLU A O 1
ATOM 761 N N . VAL A 1 101 ? -2.018 9.944 33.613 1.00 59.28 101 VAL A N 1
ATOM 762 C CA . VAL A 1 101 ? -0.883 10.258 34.514 1.00 59.28 101 VAL A CA 1
ATOM 763 C C . VAL A 1 101 ? -1.237 9.894 35.949 1.00 59.28 101 VAL A C 1
ATOM 765 O O . VAL A 1 101 ? -0.364 9.307 36.625 1.00 59.28 101 VAL A O 1
#

Sequence (101 aa):
MEVTTQLLPILAVHFHNDLGLATANTLAGICVGVRQVDVTINGIGERAGNASLEEDGILKNKGTYEFVSAEYVGFIRGSEHDIRLGKLSGRYALKIKMLEV

pLDDT: mean 77.17, std 13.58, range [44.06, 94.69]

Secondary structure (DSSP, 8-state):
--SSTTSSPPPEEE-B-TTS-HHHHHHHHHHTT--EEE-BGGG-SSTT-B-BHHHHHHHT---SS--S-GGGGTPPPSSTT-----TT--HHHHHHHHH--

InterPro domains:
  IPR000891 Pyruvate carboxyltransferase [PF00682] (10-55)
  IPR000891 Pyruvate carboxyltransferase [PS50991] (1-74)
  IPR002034 Alpha-isopropylmalate/homocitrate synthase, conserved site [PS00816] (11-24)
  IPR013785 Aldolase-type TIM barrel [G3DSA:3.20.20.70] (2-52)
  IPR050073 2-IPM synthase/homocitrate synthase-like [PTHR10277] (10-55)

Organism: Solanum verrucosum (NCBI:txid315347)

Nearest PDB structures (foldseek):
  4ov4-assembly1_A-2  TM=9.758E-01  e=6.751E-05  Leptospira biflexa serovar Patoc strain 'Patoc 1 (Paris)'
  4ov9-assembly1_A-2  TM=9.749E-01  e=9.655E-05  Leptospira biflexa serovar Patoc strain 'Patoc 1 (Paris)'
  3bli-assembly1_A-2  TM=8.788E-01  e=8.258E-04  Leptospira interrogans
  2zyf-assembly1_A-2  TM=9.842E-01  e=4.598E-03  Thermus thermophilus HB27
  3a9i-assembly1_A-2  TM=9.841E-01  e=4.598E-03  Thermus thermophilus HB27

Solvent-accessible surface area (backbone atoms only — not comparable to full-atom values): 6404 Å² total; per-residue (Å²): 142,87,82,71,82,86,79,58,84,81,47,68,50,75,42,62,17,79,82,75,44,11,41,61,51,52,52,52,40,43,76,75,67,37,78,43,75,57,60,25,79,88,12,56,58,73,88,68,8,29,14,26,50,66,59,48,60,43,75,75,42,91,45,80,104,56,48,59,57,54,61,80,78,71,42,81,78,91,52,102,72,83,74,82,81,55,97,83,58,50,72,66,60,53,53,52,58,64,71,75,110